Protein AF-A0A2H9MLB2-F1 (afdb_monomer_lite)

Secondary structure (DSSP, 8-state):
-----SSTT-S-HHHHHHHHHHHHHHHHHHHHHHHHHHHHHHHHTTPPEEEEEEETTEEEEEESS--S-HHHHHHHHHHHHHHHHHHHHHHHHHHHHHHTS-GGGHHHHHHHHHHTT-

Radius of gyration: 17.66 Å; chains: 1; bounding box: 47×24×49 Å

Foldseek 3Di:
DDDPLADPPPPDPVVRVVLVVVLVVVVQVLLVQLVVQLVVLCVVVVWDWDDWDQDPVGIDTDTPDQDPDVVSNVNSVVRSVVSLQVQLVVLVVVLVVCVPDDPVCVSVSSSSVSSNVD

Structure (mmCIF, N/CA/C/O backbone):
data_AF-A0A2H9MLB2-F1
#
_entry.id   AF-A0A2H9MLB2-F1
#
loop_
_atom_site.group_PDB
_atom_site.id
_atom_site.type_symbol
_atom_site.label_atom_id
_atom_site.label_alt_id
_atom_site.label_comp_id
_atom_site.label_asym_id
_atom_site.label_entity_id
_atom_site.label_seq_id
_atom_site.pdbx_PDB_ins_code
_atom_site.Cartn_x
_atom_site.Cartn_y
_atom_site.Cartn_z
_atom_site.occupancy
_atom_site.B_iso_or_equiv
_atom_site.auth_seq_id
_atom_site.auth_comp_id
_atom_site.auth_asym_id
_atom_site.auth_atom_id
_atom_site.pdbx_PDB_model_num
ATOM 1 N N . MET A 1 1 ? 27.237 4.120 -8.837 1.00 38.19 1 MET A N 1
ATOM 2 C CA . MET A 1 1 ? 26.338 2.954 -8.707 1.00 38.19 1 MET A CA 1
ATOM 3 C C . MET A 1 1 ? 24.939 3.478 -8.438 1.00 38.19 1 MET A C 1
ATOM 5 O O . MET A 1 1 ? 24.622 3.772 -7.297 1.00 38.19 1 MET A O 1
ATOM 9 N N . GLY A 1 2 ? 24.160 3.719 -9.492 1.00 47.72 2 GLY A N 1
ATOM 10 C CA . GLY A 1 2 ? 22.755 4.105 -9.369 1.00 47.72 2 GLY A CA 1
ATOM 11 C C . GLY A 1 2 ? 21.880 2.880 -9.593 1.00 47.72 2 GLY A C 1
ATOM 12 O O . GLY A 1 2 ? 22.207 2.050 -10.439 1.00 47.72 2 GLY A O 1
ATOM 13 N N . PHE A 1 3 ? 20.802 2.749 -8.831 1.00 56.19 3 PHE A N 1
ATOM 14 C CA . PHE A 1 3 ? 19.757 1.780 -9.133 1.00 56.19 3 PHE A CA 1
ATOM 15 C C . PHE A 1 3 ? 18.860 2.370 -10.226 1.00 56.19 3 PHE A C 1
ATOM 17 O O . PHE A 1 3 ? 18.329 3.465 -10.041 1.00 56.19 3 PHE A O 1
ATOM 24 N N . THR A 1 4 ? 18.691 1.692 -11.364 1.00 59.19 4 THR A N 1
ATOM 25 C CA . THR A 1 4 ? 17.711 2.112 -12.375 1.00 59.19 4 THR A CA 1
ATOM 26 C C . THR A 1 4 ? 16.311 1.715 -11.911 1.00 59.19 4 THR A C 1
ATOM 28 O O . THR A 1 4 ? 15.829 0.609 -12.143 1.00 59.19 4 THR A O 1
ATOM 31 N N . LEU A 1 5 ? 15.642 2.631 -11.208 1.00 62.75 5 LEU A N 1
ATOM 32 C CA . LEU A 1 5 ? 14.217 2.522 -10.895 1.00 62.75 5 LEU A CA 1
ATOM 33 C C . LEU A 1 5 ? 13.410 2.923 -12.134 1.00 62.75 5 LEU A C 1
ATOM 35 O O . LEU A 1 5 ? 12.991 4.067 -12.283 1.00 62.75 5 LEU A O 1
ATOM 39 N N . GLY A 1 6 ? 13.247 1.988 -13.070 1.00 66.50 6 GLY A N 1
ATOM 40 C CA . GLY A 1 6 ? 12.383 2.197 -14.226 1.00 66.50 6 GLY A CA 1
ATOM 41 C C . GLY A 1 6 ? 12.626 1.244 -15.389 1.00 66.50 6 GLY A C 1
ATOM 42 O O . GLY A 1 6 ? 13.528 0.414 -15.390 1.00 66.50 6 GLY A O 1
ATOM 43 N N . PHE A 1 7 ? 11.797 1.400 -16.417 1.00 71.50 7 PHE A N 1
ATOM 44 C CA . PHE A 1 7 ? 11.818 0.588 -17.637 1.00 71.50 7 PHE A CA 1
ATOM 45 C C . PHE A 1 7 ? 12.641 1.236 -18.766 1.00 71.50 7 PHE A C 1
ATOM 47 O O . PHE A 1 7 ? 12.452 0.918 -19.940 1.00 71.50 7 PHE A O 1
ATOM 54 N N . GLY A 1 8 ? 13.532 2.179 -18.432 1.00 67.94 8 GLY A N 1
ATOM 55 C CA . GLY A 1 8 ? 14.329 2.946 -19.399 1.00 67.94 8 GLY A CA 1
ATOM 56 C C . GLY A 1 8 ? 15.202 2.060 -20.290 1.00 67.94 8 GLY A C 1
ATOM 57 O O . GLY A 1 8 ? 15.237 2.273 -21.502 1.00 67.94 8 GLY A O 1
ATOM 58 N N . ASP A 1 9 ? 15.775 1.012 -19.696 1.00 70.50 9 ASP A N 1
ATOM 59 C CA . ASP A 1 9 ? 16.715 0.079 -20.327 1.00 70.50 9 ASP A CA 1
ATOM 60 C C . ASP A 1 9 ? 16.047 -0.946 -21.269 1.00 70.50 9 ASP A C 1
ATOM 62 O O . ASP A 1 9 ? 16.729 -1.705 -21.957 1.00 70.50 9 ASP A O 1
ATOM 66 N N . VAL A 1 10 ? 14.708 -0.987 -21.338 1.00 73.00 10 VAL A N 1
ATOM 67 C CA . VAL A 1 10 ? 13.983 -1.868 -22.272 1.00 73.00 10 VAL A CA 1
ATOM 68 C C . VAL A 1 10 ? 14.128 -1.314 -23.697 1.00 73.00 10 VAL A C 1
ATOM 70 O O . VAL A 1 10 ? 13.843 -0.144 -23.945 1.00 73.00 10 VAL A O 1
ATOM 73 N N . SER A 1 11 ? 14.497 -2.136 -24.677 1.00 75.62 11 SER A N 1
ATOM 74 C CA . SER A 1 11 ? 14.561 -1.701 -26.084 1.00 75.62 11 SER A CA 1
ATOM 75 C C . SER A 1 11 ? 13.180 -1.603 -26.753 1.00 75.62 11 SER A C 1
ATOM 77 O O . SER A 1 11 ? 12.953 -0.733 -27.589 1.00 75.62 11 SER A O 1
ATOM 79 N N . SER A 1 12 ? 12.231 -2.462 -26.365 1.00 83.38 12 SER A N 1
ATOM 80 C CA . SER A 1 12 ? 10.867 -2.497 -26.910 1.00 83.38 12 SER A CA 1
ATOM 81 C C . SER A 1 12 ? 9.911 -1.548 -26.185 1.00 83.38 12 SER A C 1
ATOM 83 O O . SER A 1 12 ? 9.622 -1.722 -24.999 1.00 83.38 12 SER A O 1
ATOM 85 N N . SER A 1 13 ? 9.340 -0.589 -26.917 1.00 83.38 13 SER A N 1
ATOM 86 C CA . SER A 1 13 ? 8.340 0.353 -26.394 1.00 83.38 13 SER A CA 1
ATOM 87 C C . SER A 1 13 ? 7.074 -0.338 -25.877 1.00 83.38 13 SER A C 1
ATOM 89 O O . SER A 1 13 ? 6.523 0.071 -24.861 1.00 83.38 13 SER A O 1
ATOM 91 N N . ILE A 1 14 ? 6.632 -1.419 -26.528 1.00 86.25 14 ILE A N 1
ATOM 92 C CA . ILE A 1 14 ? 5.424 -2.163 -26.129 1.00 86.25 14 ILE A CA 1
ATOM 93 C C . ILE A 1 14 ? 5.617 -2.781 -24.741 1.00 86.25 14 ILE A C 1
ATOM 95 O O . ILE A 1 14 ? 4.752 -2.661 -23.877 1.00 86.25 14 ILE A O 1
ATOM 99 N N . ILE A 1 15 ? 6.785 -3.382 -24.503 1.00 82.44 15 ILE A N 1
ATOM 100 C CA . ILE A 1 15 ? 7.121 -3.994 -23.215 1.00 82.44 15 ILE A CA 1
ATOM 101 C C . ILE A 1 15 ? 7.147 -2.923 -22.112 1.00 82.44 15 ILE A C 1
ATOM 103 O O . ILE A 1 15 ? 6.617 -3.166 -21.030 1.00 82.44 15 ILE A O 1
ATOM 107 N N . LYS A 1 16 ? 7.652 -1.709 -22.388 1.00 83.44 16 LYS A N 1
ATOM 108 C CA . LYS A 1 16 ? 7.612 -0.593 -21.419 1.00 83.44 16 LYS A CA 1
ATOM 109 C C . LYS A 1 16 ? 6.190 -0.260 -20.978 1.00 83.44 16 LYS A C 1
ATOM 111 O O . LYS A 1 16 ? 5.942 -0.149 -19.781 1.00 83.44 16 LYS A O 1
ATOM 116 N N . TYR A 1 17 ? 5.264 -0.114 -21.925 1.00 86.81 17 TYR A N 1
ATOM 117 C CA . TYR A 1 17 ? 3.878 0.230 -21.603 1.00 86.81 17 TYR A CA 1
ATOM 118 C C . TYR A 1 17 ? 3.165 -0.888 -20.842 1.00 86.81 17 TYR A C 1
ATOM 120 O O . TYR A 1 17 ? 2.459 -0.600 -19.881 1.00 86.81 17 TYR A O 1
ATOM 128 N N . VAL A 1 18 ? 3.389 -2.153 -21.212 1.00 88.69 18 VAL A N 1
ATOM 129 C CA . VAL A 1 18 ? 2.796 -3.305 -20.512 1.00 88.69 18 VAL A CA 1
ATOM 130 C C . VAL A 1 18 ? 3.271 -3.368 -19.061 1.00 88.69 18 VAL A C 1
ATOM 132 O O . VAL A 1 18 ? 2.453 -3.459 -18.148 1.00 88.69 18 VAL A O 1
ATOM 135 N N . PHE A 1 19 ? 4.580 -3.275 -18.828 1.00 84.69 19 PHE A N 1
ATOM 136 C CA . PHE A 1 19 ? 5.131 -3.321 -17.474 1.00 84.69 19 PHE A CA 1
ATOM 137 C C . PHE A 1 19 ? 4.791 -2.068 -16.655 1.00 84.69 19 PHE A C 1
ATOM 139 O O . PHE A 1 19 ? 4.544 -2.179 -15.458 1.00 84.69 19 PHE A O 1
ATOM 146 N N . GLY A 1 20 ? 4.707 -0.894 -17.287 1.00 85.31 20 GLY A N 1
ATOM 147 C CA . GLY A 1 20 ? 4.226 0.330 -16.642 1.00 85.31 20 GLY A CA 1
ATOM 148 C C . GLY A 1 20 ? 2.758 0.232 -16.216 1.00 85.31 20 GLY A C 1
ATOM 149 O O . GLY A 1 20 ? 2.424 0.580 -15.086 1.00 85.31 20 GLY A O 1
ATOM 150 N N . ALA A 1 21 ? 1.890 -0.306 -17.077 1.00 88.69 21 ALA A N 1
ATOM 151 C CA . ALA A 1 21 ? 0.491 -0.560 -16.739 1.00 88.69 21 ALA A CA 1
ATOM 152 C C . ALA A 1 21 ? 0.366 -1.589 -15.605 1.00 88.69 21 ALA A C 1
ATOM 154 O O . ALA A 1 21 ? -0.407 -1.387 -14.672 1.00 88.69 21 ALA A O 1
ATOM 155 N N . LEU A 1 22 ? 1.172 -2.654 -15.639 1.00 89.62 22 LEU A N 1
ATOM 156 C CA . LEU A 1 22 ? 1.216 -3.649 -14.569 1.00 89.62 22 LEU A CA 1
ATOM 157 C C . LEU A 1 22 ? 1.675 -3.035 -13.238 1.00 89.62 22 LEU A C 1
ATOM 159 O O . LEU A 1 22 ? 1.054 -3.292 -12.210 1.00 89.62 22 LEU A O 1
ATOM 163 N N . ALA A 1 23 ? 2.704 -2.182 -13.256 1.00 87.12 23 ALA A N 1
ATOM 164 C CA . ALA A 1 23 ? 3.162 -1.451 -12.075 1.00 87.12 23 ALA A CA 1
ATOM 165 C C . ALA A 1 23 ? 2.049 -0.567 -11.492 1.00 87.12 23 ALA A C 1
ATOM 167 O O . ALA A 1 23 ? 1.830 -0.578 -10.284 1.00 87.12 23 ALA A O 1
ATOM 168 N N . ALA A 1 24 ? 1.310 0.147 -12.348 1.00 88.62 24 ALA A N 1
ATOM 169 C CA . ALA A 1 24 ? 0.183 0.972 -11.925 1.00 88.62 24 ALA A CA 1
ATOM 170 C C . ALA A 1 24 ? -0.930 0.133 -11.276 1.00 88.62 24 ALA A C 1
ATOM 172 O O . ALA A 1 24 ? -1.422 0.487 -10.208 1.00 88.62 24 ALA A O 1
ATOM 173 N N . VAL A 1 25 ? -1.291 -1.011 -11.868 1.00 90.12 25 VAL A N 1
ATOM 174 C CA . VAL A 1 25 ? -2.279 -1.928 -11.275 1.00 90.12 25 VAL A CA 1
ATOM 175 C C . VAL A 1 25 ? -1.799 -2.440 -9.918 1.00 90.12 25 VAL A C 1
ATOM 177 O O . VAL A 1 25 ? -2.560 -2.402 -8.954 1.00 90.12 25 VAL A O 1
ATOM 180 N N . MET A 1 26 ? -0.541 -2.876 -9.809 1.00 88.19 26 MET A N 1
ATOM 181 C CA . MET A 1 26 ? 0.004 -3.343 -8.533 1.00 88.19 26 MET A CA 1
ATOM 182 C C . MET A 1 26 ? 0.031 -2.237 -7.476 1.00 88.19 26 MET A C 1
ATOM 184 O O . MET A 1 26 ? -0.299 -2.507 -6.326 1.00 88.19 26 MET A O 1
ATOM 188 N N . PHE A 1 27 ? 0.327 -0.994 -7.859 1.00 87.88 27 PHE A N 1
ATOM 189 C CA . PHE A 1 27 ? 0.246 0.154 -6.958 1.00 87.88 27 PHE A CA 1
ATOM 190 C C . PHE A 1 27 ? -1.170 0.331 -6.390 1.00 87.88 27 PHE A C 1
ATOM 192 O O . PHE A 1 27 ? -1.336 0.433 -5.177 1.00 87.88 27 PHE A O 1
ATOM 199 N N . PHE A 1 28 ? -2.209 0.274 -7.232 1.00 88.62 28 PHE A N 1
ATOM 200 C CA . PHE A 1 28 ? -3.599 0.322 -6.759 1.00 88.62 28 PHE A CA 1
ATOM 201 C C . PHE A 1 28 ? -3.963 -0.864 -5.860 1.00 88.62 28 PHE A C 1
ATOM 203 O O . PHE A 1 28 ? -4.706 -0.690 -4.897 1.00 88.62 28 PHE A O 1
ATOM 210 N N . VAL A 1 29 ? -3.433 -2.059 -6.135 1.00 90.00 29 VAL A N 1
ATOM 211 C CA . VAL A 1 29 ? -3.616 -3.228 -5.261 1.00 90.00 29 VAL A CA 1
ATOM 212 C C . VAL A 1 29 ? -2.963 -2.998 -3.896 1.00 90.00 29 VAL A C 1
ATOM 214 O O . VAL A 1 29 ? -3.572 -3.320 -2.879 1.00 90.00 29 VAL A O 1
ATOM 217 N N . CYS A 1 30 ? -1.773 -2.401 -3.838 1.00 89.75 30 CYS A N 1
ATOM 218 C CA . CYS A 1 30 ? -1.116 -2.053 -2.577 1.00 89.75 30 CYS A CA 1
ATOM 219 C C . CYS A 1 30 ? -1.910 -1.010 -1.781 1.00 89.75 30 CYS A C 1
ATOM 221 O O . CYS A 1 30 ? -2.134 -1.212 -0.58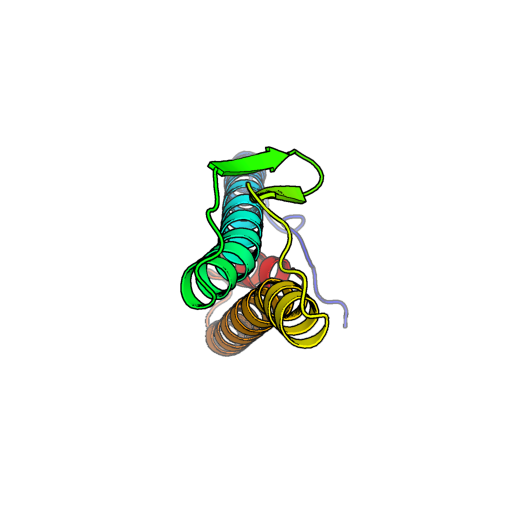9 1.00 89.75 30 CYS A O 1
ATOM 223 N N . VAL A 1 31 ? -2.424 0.032 -2.446 1.00 89.81 31 VAL A N 1
ATOM 224 C CA . VAL A 1 31 ? -3.342 1.015 -1.839 1.00 89.81 31 VAL A CA 1
ATOM 225 C C . VAL A 1 31 ? -4.603 0.352 -1.307 1.00 89.81 31 VAL A C 1
ATOM 227 O O . VAL A 1 31 ? -5.016 0.612 -0.180 1.00 89.81 31 VAL A O 1
ATOM 230 N N . LEU A 1 32 ? -5.194 -0.562 -2.071 1.00 90.06 32 LEU A N 1
ATOM 231 C CA . LEU A 1 32 ? -6.358 -1.305 -1.612 1.00 90.06 32 LEU A CA 1
ATOM 232 C C . LEU A 1 32 ? -6.043 -2.139 -0.365 1.00 90.06 32 LEU A C 1
ATOM 234 O O . LEU A 1 32 ? -6.833 -2.140 0.574 1.00 90.06 32 LEU A O 1
ATOM 238 N N . LEU A 1 33 ? -4.900 -2.831 -0.333 1.00 91.00 33 LEU A N 1
ATOM 239 C CA . LEU A 1 33 ? -4.476 -3.617 0.828 1.00 9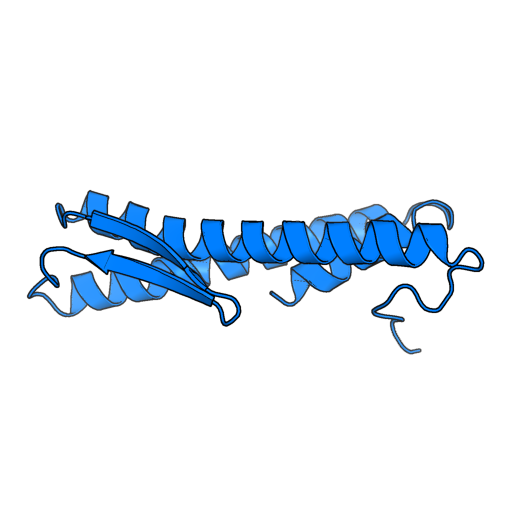1.00 33 LEU A CA 1
ATOM 240 C C . LEU A 1 33 ? -4.202 -2.737 2.056 1.00 91.00 33 LEU A C 1
ATOM 242 O O . LEU A 1 33 ? -4.555 -3.136 3.165 1.00 91.00 33 LEU A O 1
ATOM 246 N N . HIS A 1 34 ? -3.641 -1.540 1.872 1.00 91.44 34 HIS A N 1
ATOM 247 C CA . HIS A 1 34 ? -3.460 -0.549 2.935 1.00 91.44 34 HIS A CA 1
ATOM 248 C C . HIS A 1 34 ? -4.799 -0.166 3.585 1.00 91.44 34 HIS A C 1
ATOM 250 O O . HIS A 1 34 ? -4.978 -0.322 4.796 1.00 91.44 34 HIS A O 1
ATOM 256 N N . GLU A 1 35 ? -5.785 0.238 2.779 1.00 91.12 35 GLU A N 1
ATOM 257 C CA . GLU A 1 35 ? -7.132 0.571 3.270 1.00 91.12 35 GLU A CA 1
ATOM 258 C C . GLU A 1 35 ? -7.868 -0.636 3.862 1.00 91.12 35 GLU A C 1
ATOM 260 O O . GLU A 1 35 ? -8.657 -0.514 4.809 1.00 91.12 35 GLU A O 1
ATOM 265 N N . LEU A 1 36 ? -7.607 -1.831 3.326 1.00 90.06 36 LEU A N 1
ATOM 266 C CA . LEU A 1 36 ? -8.127 -3.076 3.876 1.00 90.06 36 LEU A CA 1
ATOM 267 C C . LEU A 1 36 ? -7.554 -3.336 5.275 1.00 90.06 36 LEU A C 1
ATOM 269 O O . LEU A 1 36 ? -8.280 -3.823 6.138 1.00 90.06 36 LEU A O 1
ATOM 273 N N . GLY A 1 37 ? -6.293 -2.972 5.526 1.00 90.00 37 GLY A N 1
ATOM 274 C CA . GLY A 1 37 ? -5.663 -3.029 6.845 1.00 90.00 37 GLY A CA 1
ATOM 275 C C . GLY A 1 37 ? -6.406 -2.180 7.876 1.00 90.00 37 GLY A C 1
ATOM 276 O O . GLY A 1 37 ? -6.799 -2.691 8.930 1.00 90.00 37 GLY A O 1
ATOM 277 N N . HIS A 1 38 ? -6.682 -0.916 7.537 1.00 90.38 38 HIS A N 1
ATOM 278 C CA . HIS A 1 38 ? -7.524 -0.033 8.352 1.00 90.38 38 HIS A CA 1
ATOM 279 C C . HIS A 1 38 ? -8.898 -0.648 8.618 1.00 90.38 38 HIS A C 1
ATOM 281 O O . HIS A 1 38 ? -9.338 -0.745 9.766 1.00 90.38 38 HIS A O 1
ATOM 287 N N . SER A 1 39 ? -9.553 -1.119 7.557 1.00 88.81 39 SER A N 1
ATOM 288 C CA . SER A 1 39 ? -10.894 -1.694 7.632 1.00 88.81 39 SER A CA 1
ATOM 289 C C . SER A 1 39 ? -10.928 -2.946 8.510 1.00 88.81 39 SER A C 1
ATOM 291 O O . SER A 1 39 ? -11.790 -3.079 9.372 1.00 88.81 39 SER A O 1
ATOM 293 N N . TYR A 1 40 ? -9.959 -3.848 8.364 1.00 90.06 40 TYR A N 1
ATOM 294 C CA . TYR A 1 40 ? -9.886 -5.087 9.134 1.00 90.06 40 TYR A CA 1
ATOM 295 C C . TYR A 1 40 ? -9.757 -4.832 10.641 1.00 90.06 40 TYR A C 1
ATOM 297 O O . TYR A 1 40 ? -10.448 -5.468 11.444 1.00 90.06 40 TYR A O 1
ATOM 305 N N . VAL A 1 41 ? -8.910 -3.879 11.039 1.00 89.56 41 VAL A N 1
ATOM 306 C CA . VAL A 1 41 ? -8.767 -3.502 12.451 1.00 89.56 41 VAL A CA 1
ATOM 307 C C . VAL A 1 41 ? -10.013 -2.768 12.950 1.00 89.56 41 VAL A C 1
ATOM 309 O O . VAL A 1 41 ? -10.467 -3.041 14.059 1.00 89.56 41 VAL A O 1
ATOM 312 N N . ALA A 1 42 ? -10.644 -1.927 12.130 1.00 87.38 42 ALA A N 1
ATOM 313 C CA . ALA A 1 42 ? -11.916 -1.295 12.480 1.00 87.38 42 ALA A CA 1
ATOM 314 C C . ALA A 1 42 ? -13.028 -2.332 12.748 1.00 87.38 42 ALA A C 1
ATOM 316 O O . ALA A 1 42 ? -13.703 -2.253 13.777 1.00 87.38 42 ALA A O 1
ATOM 317 N N . LEU A 1 43 ? -13.152 -3.369 11.906 1.00 86.75 43 LEU A N 1
ATOM 318 C CA . LEU A 1 43 ? -14.098 -4.473 12.123 1.00 86.75 43 LEU A CA 1
ATOM 319 C C . LEU A 1 43 ? -13.829 -5.225 13.438 1.00 86.75 43 LEU A C 1
ATOM 321 O O . LEU A 1 43 ? -14.773 -5.605 14.133 1.00 86.75 43 LEU A O 1
ATOM 325 N N . ARG A 1 44 ? -12.556 -5.419 13.817 1.00 87.19 44 ARG A N 1
ATOM 326 C CA . ARG A 1 44 ? -12.176 -6.054 15.097 1.00 87.19 44 ARG A CA 1
ATOM 327 C C . ARG A 1 44 ? -12.661 -5.260 16.312 1.00 87.19 44 ARG A C 1
ATOM 329 O O . ARG A 1 44 ? -12.981 -5.863 17.334 1.00 87.19 44 ARG A O 1
ATOM 336 N N . TYR A 1 45 ? -12.750 -3.939 16.194 1.00 85.56 45 TYR A N 1
ATOM 337 C CA . TYR A 1 45 ? -13.277 -3.050 17.231 1.00 85.56 45 TYR A CA 1
ATOM 338 C C . TYR A 1 45 ? -14.792 -2.808 17.131 1.00 85.56 45 TYR A C 1
ATOM 340 O O . TYR A 1 45 ? -15.308 -1.932 17.820 1.00 85.56 45 TYR A O 1
ATOM 348 N N . GLN A 1 46 ? -15.510 -3.609 16.331 1.00 82.62 46 GLN A N 1
ATOM 349 C CA . GLN A 1 46 ? -16.956 -3.497 16.083 1.00 82.62 46 GLN A CA 1
ATOM 350 C C . GLN A 1 46 ? -17.376 -2.197 15.377 1.00 82.62 46 GLN A C 1
ATOM 352 O O . GLN A 1 46 ? -18.555 -1.842 15.372 1.00 82.62 46 GLN A O 1
ATOM 357 N N . THR A 1 47 ? -16.435 -1.506 14.732 1.00 82.56 47 THR A N 1
ATOM 358 C CA . THR A 1 47 ? -16.735 -0.346 13.895 1.00 82.56 47 THR A CA 1
ATOM 359 C C . THR A 1 47 ? -17.240 -0.811 12.532 1.00 82.56 47 THR A C 1
ATOM 361 O O . THR A 1 47 ? -16.597 -1.619 11.857 1.00 82.56 47 THR A O 1
ATOM 364 N N . LYS A 1 48 ? -18.392 -0.291 12.100 1.00 78.69 48 LYS A N 1
ATOM 365 C CA . LYS A 1 48 ? -18.963 -0.602 10.786 1.00 78.69 48 LYS A CA 1
ATOM 366 C C . LYS A 1 48 ? -18.266 0.203 9.685 1.00 78.69 48 LYS A C 1
ATOM 368 O O . LYS A 1 48 ? -18.228 1.432 9.731 1.00 78.69 48 LYS A O 1
ATOM 373 N N . ILE A 1 49 ? -17.734 -0.504 8.688 1.00 82.69 49 ILE A N 1
ATOM 374 C CA . ILE A 1 49 ? -17.180 0.065 7.451 1.00 82.69 49 ILE A CA 1
ATOM 375 C C . ILE A 1 49 ? -18.279 0.031 6.387 1.00 82.69 49 ILE A C 1
ATOM 377 O O . ILE A 1 49 ? -18.853 -1.028 6.136 1.00 82.69 49 ILE A O 1
ATOM 381 N N . LYS A 1 50 ? -18.566 1.171 5.754 1.00 80.69 50 LYS A N 1
ATOM 382 C CA . LYS A 1 50 ? -19.615 1.291 4.733 1.00 80.69 50 LYS A CA 1
ATOM 383 C C . LYS A 1 50 ? -19.101 0.946 3.339 1.00 80.69 50 LYS A C 1
ATOM 385 O O . LYS A 1 50 ? -19.736 0.183 2.616 1.00 80.69 50 LYS A O 1
ATOM 390 N N . ASN A 1 51 ? -17.969 1.524 2.944 1.00 81.31 51 ASN A N 1
ATOM 391 C CA . ASN A 1 51 ? -17.330 1.278 1.654 1.00 81.31 51 ASN A CA 1
ATOM 392 C C . ASN A 1 51 ? -15.847 1.682 1.677 1.00 81.31 51 ASN A C 1
ATOM 394 O O . ASN A 1 51 ? -15.419 2.487 2.502 1.00 81.31 51 ASN A O 1
ATOM 398 N N . ILE A 1 52 ? -15.070 1.112 0.754 1.00 86.12 52 ILE A N 1
ATOM 399 C CA . ILE A 1 52 ? -13.687 1.509 0.470 1.00 86.12 52 ILE A CA 1
ATOM 400 C C . ILE A 1 52 ? -13.695 2.133 -0.922 1.00 86.12 52 ILE A C 1
ATOM 402 O O . ILE A 1 52 ? -14.083 1.481 -1.891 1.00 86.12 52 ILE A O 1
ATOM 406 N N . THR A 1 53 ? -13.306 3.400 -1.016 1.00 84.62 53 THR A N 1
ATOM 407 C CA . THR A 1 53 ? -13.225 4.125 -2.287 1.00 84.62 53 THR A CA 1
ATOM 408 C C . THR A 1 53 ? -11.764 4.276 -2.677 1.00 84.62 53 THR A C 1
ATOM 410 O O . THR A 1 53 ? -10.984 4.853 -1.928 1.00 84.62 53 THR A O 1
ATOM 413 N N . LEU A 1 54 ? -11.393 3.772 -3.853 1.00 84.56 54 LEU A N 1
ATOM 414 C CA . LEU A 1 54 ? -10.069 3.992 -4.431 1.00 84.56 54 LEU A CA 1
ATOM 415 C C . LEU A 1 54 ? -10.105 5.263 -5.281 1.00 84.56 54 LEU A C 1
ATOM 417 O O . LEU A 1 54 ? -10.851 5.351 -6.256 1.00 84.56 54 LEU A O 1
ATOM 421 N N . LEU A 1 55 ? -9.305 6.247 -4.898 1.00 84.38 55 LEU A N 1
ATOM 422 C CA . LEU A 1 55 ? -9.087 7.495 -5.618 1.00 84.38 55 LEU A CA 1
ATOM 423 C C . LEU A 1 55 ? -7.711 7.458 -6.296 1.00 84.38 55 LEU A C 1
ATOM 425 O O . LEU A 1 55 ? -6.827 6.689 -5.932 1.00 84.38 55 LEU A O 1
ATOM 429 N N . ILE A 1 56 ? -7.493 8.330 -7.280 1.00 74.06 56 ILE A N 1
ATOM 430 C CA . ILE A 1 56 ? -6.194 8.418 -7.976 1.00 74.06 56 ILE A CA 1
ATOM 431 C C . ILE A 1 56 ? -5.067 8.821 -7.007 1.00 74.06 56 ILE A C 1
ATOM 433 O O . ILE A 1 56 ? -3.921 8.424 -7.189 1.00 74.06 56 ILE A O 1
ATOM 437 N N . PHE A 1 57 ? -5.400 9.578 -5.957 1.00 75.94 57 PHE A N 1
ATOM 438 C CA . PHE A 1 57 ? -4.449 10.053 -4.950 1.00 75.94 57 PHE A CA 1
ATOM 439 C C . PHE A 1 57 ? -4.309 9.133 -3.723 1.00 75.94 57 PHE A C 1
ATOM 441 O O . PHE A 1 57 ? -3.529 9.455 -2.833 1.00 75.94 57 PHE A O 1
ATOM 448 N N . GLY A 1 58 ? -5.050 8.021 -3.639 1.00 78.62 58 GLY A N 1
ATOM 449 C CA . GLY A 1 58 ? -5.025 7.134 -2.471 1.00 78.62 58 GLY A CA 1
ATOM 450 C C . GLY A 1 58 ? -6.329 6.368 -2.270 1.00 78.62 58 GLY A C 1
ATOM 451 O O . GLY A 1 58 ? -7.150 6.264 -3.175 1.00 78.62 58 GLY A O 1
ATOM 452 N N . GLY A 1 59 ? -6.542 5.827 -1.078 1.00 79.81 59 GLY A N 1
ATOM 453 C CA . GLY A 1 59 ? -7.790 5.176 -0.709 1.00 79.81 59 GLY A CA 1
ATOM 454 C C . GLY A 1 59 ? -8.515 5.936 0.398 1.00 79.81 59 GLY A C 1
ATOM 455 O O . GLY A 1 59 ? -7.925 6.743 1.109 1.00 79.81 59 GLY A O 1
ATOM 456 N N . LEU A 1 60 ? -9.824 5.727 0.502 1.00 79.50 60 LEU A N 1
ATOM 457 C CA . LEU A 1 60 ? -10.619 6.224 1.617 1.00 79.50 60 LEU A CA 1
ATOM 458 C C . LEU A 1 60 ? -11.584 5.134 2.082 1.00 79.50 60 LEU A C 1
ATOM 460 O O . LEU A 1 60 ? -12.537 4.789 1.375 1.00 79.50 60 LEU A O 1
ATOM 464 N N . ALA A 1 61 ? -11.359 4.614 3.286 1.00 80.69 61 ALA A N 1
ATOM 465 C CA . ALA A 1 61 ? -12.324 3.775 3.985 1.00 80.69 61 ALA A CA 1
ATOM 466 C C . ALA A 1 61 ? -13.379 4.644 4.698 1.00 80.69 61 ALA A C 1
ATOM 468 O O . ALA A 1 61 ? -13.078 5.363 5.651 1.00 80.69 61 ALA A O 1
ATOM 469 N N . SER A 1 62 ? -14.638 4.581 4.255 1.00 77.75 62 SER A N 1
ATOM 470 C CA . SER A 1 62 ? -15.748 5.278 4.911 1.00 77.75 62 SER A CA 1
ATOM 471 C C . SER A 1 62 ? -16.254 4.463 6.099 1.00 77.75 62 SER A C 1
ATOM 473 O O . SER A 1 62 ? -16.768 3.351 5.938 1.00 77.75 62 SER A O 1
ATOM 475 N N . MET A 1 63 ? -16.117 5.023 7.297 1.00 80.19 63 MET A N 1
ATOM 476 C CA . MET A 1 63 ? -16.615 4.447 8.548 1.00 80.19 63 MET A CA 1
ATOM 477 C C . MET A 1 63 ? -17.987 5.045 8.881 1.00 80.19 63 MET A C 1
ATOM 479 O O . MET A 1 63 ? -18.191 6.244 8.704 1.00 80.19 63 MET A O 1
ATOM 483 N N . GLU A 1 64 ? -18.928 4.231 9.368 1.00 72.94 64 GLU A N 1
ATOM 484 C CA . GLU A 1 64 ? -20.248 4.732 9.792 1.00 72.94 64 GLU A CA 1
ATOM 485 C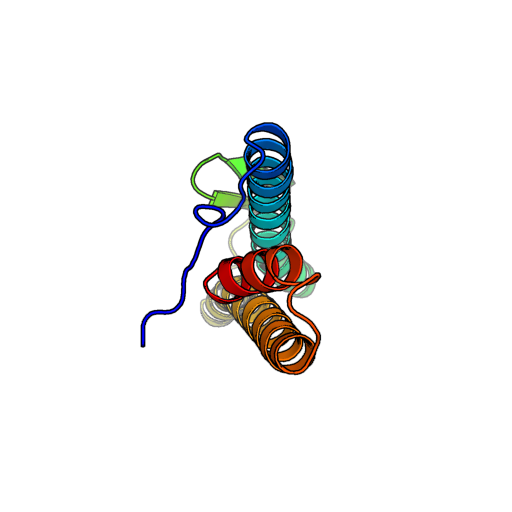 C . GLU A 1 64 ? -20.172 5.538 11.093 1.00 72.94 64 GLU A C 1
ATOM 487 O O . GLU A 1 64 ? -20.889 6.523 11.251 1.00 72.94 64 GLU A O 1
ATOM 492 N N . GLU A 1 65 ? -19.295 5.142 12.016 1.00 72.44 65 GLU A N 1
ATOM 493 C CA . GLU A 1 65 ? -19.078 5.840 13.281 1.00 72.44 65 GLU A CA 1
ATOM 494 C C . GLU A 1 65 ? -17.588 5.794 13.637 1.00 72.44 65 GLU A C 1
ATOM 496 O O . GLU A 1 65 ? -16.968 4.730 13.631 1.00 72.44 65 GLU A O 1
ATOM 501 N N . ILE A 1 66 ? -16.997 6.951 13.940 1.00 72.50 66 ILE A N 1
ATOM 502 C CA . ILE A 1 66 ? -15.601 7.024 14.381 1.00 72.50 66 ILE A CA 1
ATOM 503 C C . ILE A 1 66 ? -15.546 6.570 15.850 1.00 72.50 66 ILE A C 1
ATOM 505 O O . ILE A 1 66 ? -16.319 7.072 16.674 1.00 72.50 66 ILE A O 1
ATOM 509 N N . PRO A 1 67 ? -14.666 5.619 16.215 1.00 74.88 67 PRO A N 1
ATOM 510 C CA . PRO A 1 67 ? -14.593 5.121 17.582 1.00 74.88 67 PRO A CA 1
ATOM 511 C C . PRO A 1 67 ? -14.227 6.237 18.569 1.00 74.88 67 PRO A C 1
ATOM 513 O O . PRO A 1 67 ? -13.254 6.957 18.388 1.00 74.88 67 PRO A O 1
ATOM 516 N N . ARG A 1 68 ? -14.975 6.340 19.675 1.00 78.31 68 ARG A N 1
ATOM 517 C CA . ARG A 1 68 ? -14.813 7.411 20.685 1.00 78.31 68 ARG A CA 1
ATOM 518 C C . ARG A 1 68 ? -13.558 7.280 21.554 1.00 78.31 68 ARG A C 1
ATOM 520 O O . ARG A 1 68 ? -13.254 8.178 22.334 1.00 78.31 68 ARG A O 1
ATOM 527 N N . LYS A 1 69 ? -12.873 6.133 21.495 1.00 86.81 69 LYS A N 1
ATOM 528 C CA . LYS A 1 69 ? -11.665 5.860 22.283 1.00 86.81 69 LYS A CA 1
ATOM 529 C C . LYS A 1 69 ? -10.420 6.176 21.445 1.00 86.81 69 LYS A C 1
ATOM 531 O O . LYS A 1 69 ? -10.206 5.494 20.442 1.00 86.81 69 LYS A O 1
ATOM 536 N N . PRO A 1 70 ? -9.543 7.094 21.891 1.00 85.88 70 PRO A N 1
ATOM 537 C CA . PRO A 1 70 ? -8.366 7.503 21.118 1.00 85.88 70 PRO A CA 1
ATOM 538 C C . PRO A 1 70 ? -7.358 6.36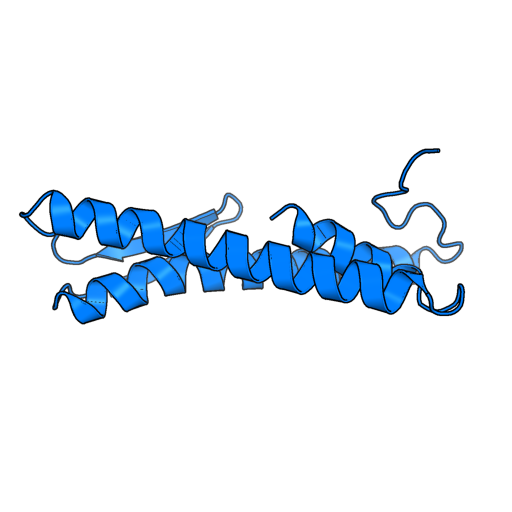3 20.905 1.00 85.88 70 PRO A C 1
ATOM 540 O O . PRO A 1 70 ? -6.679 6.306 19.885 1.00 85.88 70 PRO A O 1
ATOM 543 N N . SER A 1 71 ? -7.277 5.400 21.829 1.00 87.31 71 SER A N 1
ATOM 544 C CA . SER A 1 71 ? -6.423 4.214 21.668 1.00 87.31 71 SER A CA 1
ATOM 545 C C . SER A 1 71 ? -6.882 3.299 20.527 1.00 87.31 71 SER A C 1
ATOM 547 O O . SER A 1 71 ? -6.057 2.707 19.831 1.00 87.31 71 SER A O 1
ATOM 549 N N . THR A 1 72 ? -8.195 3.196 20.316 1.00 85.44 72 THR A N 1
ATOM 550 C CA . THR A 1 72 ? -8.789 2.422 19.223 1.00 85.44 72 THR A CA 1
ATOM 551 C C . THR A 1 72 ? -8.558 3.112 17.885 1.00 85.44 72 THR A C 1
ATOM 553 O O . THR A 1 72 ? -8.133 2.463 16.934 1.00 85.44 72 THR A O 1
ATOM 556 N N . GLU A 1 73 ? -8.769 4.425 17.830 1.00 87.06 73 GLU A N 1
ATOM 557 C CA . GLU A 1 73 ? -8.497 5.241 16.645 1.00 87.06 73 GLU A CA 1
ATOM 558 C C . GLU A 1 73 ? -7.026 5.145 16.218 1.00 87.06 73 GLU A C 1
ATOM 560 O O . GLU A 1 73 ? -6.741 4.841 15.063 1.00 87.06 73 GLU A O 1
ATOM 565 N N . CYS A 1 74 ? -6.093 5.283 17.165 1.00 89.00 74 CYS A N 1
ATOM 566 C CA . CYS A 1 74 ? -4.662 5.124 16.905 1.00 89.00 74 CYS A CA 1
ATOM 567 C C . CYS A 1 74 ? -4.326 3.723 16.363 1.00 89.00 74 CYS A C 1
ATOM 569 O O . CYS A 1 74 ? -3.581 3.585 15.396 1.00 89.00 74 CYS A O 1
ATOM 571 N N . SER A 1 75 ? -4.929 2.674 16.932 1.00 88.31 75 SER A N 1
ATOM 572 C CA . SER A 1 75 ? -4.706 1.294 16.474 1.00 88.31 75 SER A CA 1
ATOM 573 C C . SER A 1 75 ? -5.200 1.073 15.041 1.00 88.31 75 SER A C 1
ATOM 575 O O . SER A 1 75 ? -4.533 0.401 14.257 1.00 88.31 75 SER A O 1
ATOM 577 N N . ILE A 1 76 ? -6.346 1.661 14.681 1.00 88.50 76 ILE A N 1
ATOM 578 C CA . ILE A 1 76 ? -6.870 1.622 13.311 1.00 88.50 76 ILE A CA 1
ATOM 579 C C . ILE A 1 76 ? -5.949 2.415 12.384 1.00 88.50 76 ILE A C 1
ATOM 581 O O . ILE A 1 76 ? -5.565 1.889 11.347 1.00 88.50 76 ILE A O 1
ATOM 585 N N . ALA A 1 77 ? -5.539 3.628 12.762 1.00 88.00 77 ALA A N 1
ATOM 586 C CA . ALA A 1 77 ? -4.660 4.484 11.964 1.00 88.00 77 ALA A CA 1
ATOM 587 C C . ALA A 1 77 ? -3.266 3.876 11.722 1.00 88.00 77 ALA A C 1
ATOM 589 O O . ALA A 1 77 ? -2.650 4.142 10.697 1.00 88.00 77 ALA A O 1
ATOM 590 N N . LEU A 1 78 ? -2.767 3.026 12.621 1.00 91.94 78 LEU A N 1
ATOM 591 C CA . LEU A 1 78 ? -1.502 2.309 12.425 1.00 91.94 78 LEU A CA 1
ATOM 592 C C . LEU A 1 78 ? -1.643 1.048 11.561 1.00 91.94 78 LEU A C 1
ATOM 594 O O . LEU A 1 78 ? -0.650 0.573 11.013 1.00 91.94 78 LEU A O 1
ATOM 598 N N . ALA A 1 79 ? -2.853 0.509 11.405 1.00 91.25 79 ALA A N 1
ATOM 599 C CA . ALA A 1 79 ? -3.073 -0.743 10.688 1.00 91.25 79 ALA A CA 1
ATOM 600 C C . ALA A 1 79 ? -2.683 -0.667 9.203 1.00 91.25 79 ALA A C 1
ATOM 602 O O . ALA A 1 79 ? -1.998 -1.563 8.713 1.00 91.25 79 ALA A O 1
ATOM 603 N N . GLY A 1 80 ? -3.072 0.400 8.499 1.00 88.62 80 GLY A N 1
ATOM 604 C CA . GLY A 1 80 ? -2.697 0.622 7.097 1.00 88.62 80 GLY A CA 1
ATOM 605 C C . GLY A 1 80 ? -1.181 0.729 6.901 1.00 88.62 80 GLY A C 1
ATOM 606 O O . GLY A 1 80 ? -0.620 -0.077 6.158 1.00 88.62 80 GLY A O 1
ATOM 607 N N . PRO A 1 81 ? -0.476 1.632 7.616 1.00 90.81 81 PRO A N 1
ATOM 608 C CA . PRO A 1 81 ? 0.982 1.732 7.563 1.00 90.81 81 PRO A CA 1
ATOM 609 C C . PRO A 1 81 ? 1.705 0.414 7.854 1.00 90.81 81 PRO A C 1
ATOM 611 O O . PRO A 1 81 ? 2.672 0.087 7.173 1.00 90.81 81 PRO A O 1
ATOM 614 N N . LEU A 1 82 ? 1.229 -0.381 8.818 1.00 93.25 82 LEU A N 1
ATOM 615 C CA . LEU A 1 82 ? 1.804 -1.701 9.095 1.00 93.25 82 LEU A CA 1
ATOM 616 C C . LEU A 1 82 ? 1.651 -2.662 7.909 1.00 93.25 82 LEU A C 1
ATOM 618 O O . LEU A 1 82 ? 2.585 -3.406 7.607 1.00 93.25 82 LEU A O 1
ATOM 622 N N . VAL A 1 83 ? 0.508 -2.634 7.217 1.00 91.88 83 VAL A N 1
ATOM 623 C CA . VAL A 1 83 ? 0.306 -3.417 5.990 1.00 91.88 83 VAL A CA 1
ATOM 624 C C . VAL A 1 83 ? 1.233 -2.931 4.873 1.00 91.88 83 VAL A C 1
ATOM 626 O O . VAL A 1 83 ? 1.876 -3.769 4.243 1.00 91.88 83 VAL A O 1
ATOM 629 N N . SER A 1 84 ? 1.385 -1.617 4.671 1.00 90.50 84 SER A N 1
ATOM 630 C CA . SER A 1 84 ? 2.349 -1.069 3.700 1.00 90.50 84 SER A CA 1
ATOM 631 C C . SER A 1 84 ? 3.776 -1.510 3.999 1.00 90.50 84 SER A C 1
ATOM 633 O O . SER A 1 84 ? 4.452 -2.015 3.111 1.00 90.50 84 SER A O 1
ATOM 635 N N . ILE A 1 85 ? 4.218 -1.411 5.257 1.00 91.06 85 ILE A N 1
ATOM 636 C CA . ILE A 1 85 ? 5.559 -1.844 5.672 1.00 91.06 85 ILE A CA 1
ATOM 637 C C . ILE A 1 85 ? 5.755 -3.336 5.394 1.00 91.06 85 ILE A C 1
ATOM 639 O O . ILE A 1 85 ? 6.800 -3.733 4.884 1.00 91.06 85 ILE A O 1
ATOM 643 N N . LEU A 1 86 ? 4.760 -4.175 5.698 1.00 92.00 86 LEU A N 1
ATOM 644 C CA . L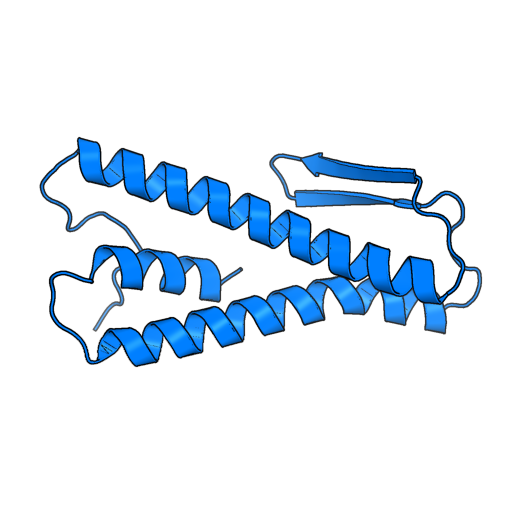EU A 1 86 ? 4.839 -5.610 5.430 1.00 92.00 86 LEU A CA 1
ATOM 645 C C . LEU A 1 86 ? 4.958 -5.894 3.927 1.00 92.00 86 LEU A C 1
ATOM 647 O O . LEU A 1 86 ? 5.796 -6.699 3.522 1.00 92.00 86 LEU A O 1
ATOM 651 N N . ILE A 1 87 ? 4.154 -5.219 3.102 1.00 89.25 87 ILE A N 1
ATOM 652 C CA . ILE A 1 87 ? 4.213 -5.325 1.640 1.00 89.25 87 ILE A CA 1
ATOM 653 C C . ILE A 1 87 ? 5.585 -4.870 1.132 1.00 89.25 87 ILE A C 1
ATOM 655 O O . ILE A 1 87 ? 6.213 -5.595 0.359 1.00 89.25 87 ILE A O 1
ATOM 659 N N . GLY A 1 88 ? 6.079 -3.725 1.604 1.00 87.56 88 GLY A N 1
ATOM 660 C CA . GLY A 1 88 ? 7.380 -3.179 1.234 1.00 87.56 88 GLY A CA 1
ATOM 661 C C . GLY A 1 88 ? 8.528 -4.120 1.602 1.00 87.56 88 GLY A C 1
ATOM 662 O O . GLY A 1 88 ? 9.379 -4.409 0.762 1.00 87.56 88 GLY A O 1
ATOM 663 N N . LEU A 1 89 ? 8.516 -4.690 2.812 1.00 89.75 89 LEU A N 1
ATOM 664 C CA . LEU A 1 89 ? 9.511 -5.669 3.266 1.00 89.75 89 LEU A CA 1
ATOM 665 C C . LEU A 1 89 ? 9.475 -6.964 2.451 1.00 89.75 89 LEU A C 1
ATOM 667 O O . LEU A 1 89 ? 10.529 -7.464 2.062 1.00 89.75 89 LEU A O 1
ATOM 671 N N . LEU A 1 90 ? 8.286 -7.501 2.164 1.00 88.69 90 LEU A N 1
ATOM 672 C CA . LEU A 1 90 ? 8.136 -8.689 1.320 1.00 88.69 90 LEU A CA 1
ATOM 673 C C . LEU A 1 90 ? 8.632 -8.420 -0.103 1.00 88.69 90 LEU A C 1
ATOM 675 O O . LEU A 1 90 ? 9.350 -9.241 -0.675 1.00 88.69 90 LEU A O 1
ATOM 679 N N . SER A 1 91 ? 8.298 -7.252 -0.652 1.00 86.12 91 SER A N 1
ATOM 680 C CA . SER A 1 91 ? 8.739 -6.835 -1.979 1.00 86.12 91 SER A CA 1
ATOM 681 C C . SER A 1 91 ? 10.253 -6.642 -2.033 1.00 86.12 91 SER A C 1
ATOM 683 O O . SER A 1 91 ? 10.899 -7.087 -2.977 1.00 86.12 91 SER A O 1
ATOM 685 N N . LEU A 1 92 ? 10.846 -6.059 -0.989 1.00 85.00 92 LEU A N 1
ATOM 686 C CA . LEU A 1 92 ? 12.289 -5.881 -0.851 1.00 85.00 92 LEU A CA 1
ATOM 687 C C . LEU A 1 92 ? 13.014 -7.224 -0.694 1.00 85.00 92 LEU A C 1
ATOM 689 O O . LEU A 1 92 ? 14.037 -7.456 -1.336 1.00 85.00 92 LEU A O 1
ATOM 693 N N . MET A 1 93 ? 12.478 -8.145 0.105 1.00 85.81 93 MET A N 1
ATOM 694 C CA . MET A 1 93 ? 13.036 -9.489 0.247 1.00 85.81 93 MET A CA 1
ATOM 695 C C . MET A 1 93 ? 13.012 -10.238 -1.091 1.00 85.81 93 MET A C 1
ATOM 697 O O . MET A 1 93 ? 14.015 -10.837 -1.486 1.00 85.81 93 MET A O 1
ATOM 701 N N . LEU A 1 94 ? 11.900 -10.155 -1.825 1.00 83.56 94 LEU A N 1
ATOM 702 C CA . LEU A 1 94 ? 11.776 -10.754 -3.149 1.00 83.56 94 LEU A CA 1
ATOM 703 C C . LEU A 1 94 ? 12.703 -10.076 -4.165 1.00 83.56 94 LEU A C 1
ATOM 705 O O . LEU A 1 94 ? 13.324 -10.751 -4.983 1.00 83.56 94 LEU A O 1
ATOM 709 N N . PHE A 1 95 ? 12.861 -8.757 -4.067 1.00 81.38 95 PHE A N 1
ATOM 710 C CA . PHE A 1 95 ? 13.799 -7.982 -4.864 1.00 81.38 95 PHE A CA 1
ATOM 711 C C . PHE A 1 95 ? 15.242 -8.483 -4.687 1.00 81.38 95 PHE A C 1
ATOM 713 O O . PHE A 1 95 ? 15.914 -8.783 -5.677 1.00 81.38 95 PHE A O 1
ATOM 720 N N . PHE A 1 96 ? 15.711 -8.638 -3.444 1.00 81.00 96 PHE A N 1
ATOM 721 C CA . PHE A 1 96 ? 17.051 -9.157 -3.150 1.00 81.00 96 PHE A CA 1
ATOM 722 C C . PHE A 1 96 ? 17.221 -10.623 -3.553 1.00 81.00 96 PHE A C 1
ATOM 724 O O . PHE A 1 96 ? 18.273 -10.995 -4.072 1.00 81.00 96 PHE A O 1
ATOM 731 N N . PHE A 1 97 ? 16.193 -11.451 -3.366 1.00 80.75 97 PHE A N 1
ATOM 732 C CA . PHE A 1 97 ? 16.228 -12.850 -3.787 1.00 80.75 97 PHE A CA 1
ATOM 733 C C . PHE A 1 97 ? 16.383 -12.972 -5.309 1.00 80.75 97 PHE A C 1
ATOM 735 O O . PHE A 1 97 ? 17.268 -13.669 -5.804 1.00 80.75 97 PHE A O 1
ATOM 742 N N . LEU A 1 98 ? 15.577 -12.217 -6.059 1.00 75.12 98 LEU A N 1
A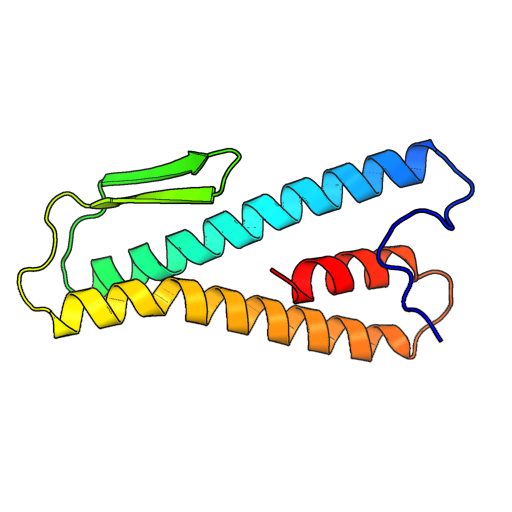TOM 743 C CA . LEU A 1 98 ? 15.665 -12.160 -7.514 1.00 75.12 98 LEU A CA 1
ATOM 744 C C . LEU A 1 98 ? 16.957 -11.480 -7.973 1.00 75.12 98 LEU A C 1
ATOM 746 O O . LEU A 1 98 ? 17.434 -11.774 -9.068 1.00 75.12 98 LEU A O 1
ATOM 750 N N . HIS A 1 99 ? 17.562 -10.596 -7.171 1.00 69.62 99 HIS A N 1
ATOM 751 C CA . HIS A 1 99 ? 18.809 -9.916 -7.523 1.00 69.62 99 HIS A CA 1
ATOM 752 C C . HIS A 1 99 ? 19.917 -10.902 -7.917 1.00 69.62 99 HIS A C 1
ATOM 754 O O . HIS A 1 99 ? 20.578 -10.649 -8.923 1.00 69.62 99 HIS A O 1
ATOM 760 N N . GLN A 1 100 ? 20.037 -12.051 -7.237 1.00 65.56 100 GLN A N 1
ATOM 761 C CA . GLN A 1 100 ? 21.024 -13.094 -7.562 1.00 65.56 100 GLN A CA 1
ATOM 762 C C . GLN A 1 100 ? 20.788 -13.805 -8.910 1.00 65.56 100 GLN A C 1
ATOM 764 O O . GLN A 1 100 ? 21.670 -14.509 -9.394 1.00 65.56 100 GLN A O 1
ATOM 769 N N . THR A 1 101 ? 19.621 -13.645 -9.537 1.00 61.44 101 THR A N 1
ATOM 770 C CA . THR A 1 101 ? 19.230 -14.373 -10.755 1.00 61.44 101 THR A CA 1
ATOM 771 C C . THR A 1 101 ? 19.533 -13.586 -12.044 1.00 61.44 101 THR A C 1
ATOM 773 O O . THR A 1 101 ? 19.719 -12.371 -12.018 1.00 61.44 101 THR A O 1
ATOM 776 N N . SER A 1 102 ? 19.563 -14.262 -13.197 1.00 62.06 102 SER A N 1
ATOM 777 C CA . SER A 1 102 ? 19.939 -13.743 -14.527 1.00 62.06 102 SER A CA 1
ATOM 778 C C . SER A 1 102 ? 19.296 -12.404 -14.957 1.00 62.06 102 SER A C 1
ATOM 780 O O . SER A 1 102 ? 18.190 -12.052 -14.544 1.00 62.06 102 SER A O 1
ATOM 782 N N . TYR A 1 103 ? 19.952 -11.703 -15.897 1.00 64.62 103 TYR A N 1
ATOM 783 C CA . TYR A 1 103 ? 19.500 -10.437 -16.513 1.00 64.62 103 TYR A CA 1
ATOM 784 C C . TYR A 1 103 ? 18.096 -10.488 -17.147 1.00 64.62 103 TYR A C 1
ATOM 786 O O . TYR A 1 103 ? 17.442 -9.460 -17.280 1.00 64.62 103 TYR A O 1
ATOM 794 N N . MET A 1 104 ? 17.597 -11.676 -17.501 1.00 61.78 104 MET A N 1
ATOM 795 C CA . MET A 1 104 ? 16.261 -11.860 -18.085 1.00 61.78 104 MET A CA 1
ATOM 796 C C . MET A 1 104 ? 15.119 -11.498 -17.115 1.00 61.78 104 MET A C 1
ATOM 798 O O . MET A 1 104 ? 14.026 -11.155 -17.556 1.00 61.78 104 MET A O 1
ATOM 802 N N . LEU A 1 105 ? 15.373 -11.501 -15.801 1.00 70.44 105 LEU A N 1
ATOM 803 C CA . LEU A 1 105 ? 14.396 -11.113 -14.776 1.00 70.44 105 LEU A CA 1
ATOM 804 C C . LEU A 1 105 ? 14.471 -9.631 -14.387 1.00 70.44 105 LEU A C 1
ATOM 806 O O . LEU A 1 105 ? 13.819 -9.226 -13.428 1.00 70.44 105 LEU A O 1
ATOM 810 N N . LEU A 1 106 ? 15.236 -8.808 -15.114 1.00 71.25 106 LEU A N 1
ATOM 811 C CA . LEU A 1 106 ? 15.417 -7.386 -14.806 1.00 71.25 106 LEU A CA 1
ATOM 812 C C . LEU A 1 106 ? 14.079 -6.648 -14.640 1.00 71.25 106 LEU A C 1
ATOM 814 O O . LEU A 1 106 ? 13.900 -5.932 -13.664 1.00 71.25 106 LEU A O 1
ATOM 818 N N . TYR A 1 107 ? 13.106 -6.887 -15.522 1.00 74.69 107 TYR A N 1
ATOM 819 C CA . TYR A 1 107 ? 11.800 -6.214 -15.470 1.00 74.69 107 TYR A CA 1
ATOM 820 C C . TYR A 1 107 ? 10.976 -6.591 -14.238 1.00 74.69 107 TYR A C 1
ATOM 822 O O . TYR A 1 107 ? 10.319 -5.743 -13.637 1.00 74.69 107 TYR A O 1
ATOM 830 N N . VAL A 1 108 ? 11.050 -7.861 -13.840 1.00 73.56 108 VAL A N 1
ATOM 831 C CA . VAL A 1 108 ? 10.380 -8.374 -12.642 1.00 73.56 108 VAL A CA 1
ATOM 832 C C . VAL A 1 108 ? 11.041 -7.794 -11.390 1.00 73.56 108 VAL A C 1
ATOM 834 O O . VAL A 1 108 ? 10.344 -7.345 -10.486 1.00 73.56 108 VAL A O 1
ATOM 837 N N . LYS A 1 109 ? 12.378 -7.700 -11.369 1.00 76.75 109 LYS A N 1
ATOM 838 C CA . LYS A 1 109 ? 13.116 -7.014 -10.297 1.00 76.75 109 LYS A CA 1
ATOM 839 C C . LYS A 1 109 ? 12.684 -5.553 -10.179 1.00 76.75 109 LYS A C 1
ATOM 841 O O . LYS A 1 109 ? 12.391 -5.107 -9.079 1.00 76.75 109 LYS A O 1
ATOM 846 N N . THR A 1 110 ? 12.595 -4.814 -11.284 1.00 75.56 110 THR A N 1
ATOM 847 C CA . THR A 1 110 ? 12.200 -3.398 -11.246 1.00 75.56 110 THR A CA 1
ATOM 848 C C . THR A 1 110 ? 10.781 -3.206 -10.704 1.00 75.56 110 THR A C 1
ATOM 850 O O . THR A 1 110 ? 10.567 -2.291 -9.916 1.00 75.56 110 THR A O 1
ATOM 853 N N . LEU A 1 111 ? 9.829 -4.084 -11.048 1.00 79.50 111 LEU A N 1
ATOM 854 C CA . LEU A 1 111 ? 8.469 -4.044 -10.491 1.00 79.50 111 LEU A CA 1
ATOM 855 C C . LEU A 1 111 ? 8.460 -4.175 -8.964 1.00 79.50 111 LEU A C 1
ATOM 857 O O . LEU A 1 111 ? 7.885 -3.332 -8.279 1.00 79.50 111 LEU A O 1
ATOM 861 N N . PHE A 1 112 ? 9.131 -5.194 -8.423 1.00 79.19 112 PHE A N 1
ATOM 862 C CA . PHE A 1 112 ? 9.212 -5.385 -6.971 1.00 79.19 112 PHE A CA 1
ATOM 863 C C . PHE A 1 112 ? 10.047 -4.299 -6.282 1.00 79.19 112 PHE A C 1
ATOM 865 O O . PHE A 1 112 ? 9.749 -3.910 -5.155 1.00 79.19 112 PHE A O 1
ATOM 872 N N . GLY A 1 113 ? 11.047 -3.749 -6.969 1.00 75.25 113 GLY A N 1
ATOM 873 C CA . GLY A 1 113 ? 11.789 -2.585 -6.495 1.00 75.25 113 GLY A CA 1
ATOM 874 C C . GLY A 1 113 ? 10.887 -1.363 -6.322 1.00 75.25 113 GLY A C 1
ATOM 875 O O . GLY A 1 113 ? 10.936 -0.730 -5.279 1.00 75.25 113 GLY A O 1
ATOM 876 N N . ILE A 1 114 ? 10.017 -1.066 -7.294 1.00 78.69 114 ILE A N 1
ATOM 877 C CA . ILE A 1 114 ? 9.056 0.049 -7.207 1.00 78.69 114 ILE A CA 1
ATOM 878 C C . ILE A 1 114 ? 8.077 -0.164 -6.044 1.00 78.69 114 ILE A C 1
ATOM 880 O O . ILE A 1 114 ? 7.828 0.761 -5.277 1.00 78.69 114 ILE A O 1
ATOM 884 N N . LEU A 1 115 ? 7.568 -1.386 -5.875 1.00 78.56 115 LEU A N 1
ATOM 885 C CA . LEU A 1 115 ? 6.635 -1.730 -4.795 1.00 78.56 115 LEU A CA 1
ATOM 886 C C . LEU A 1 115 ? 7.275 -1.719 -3.401 1.00 78.56 115 LEU A C 1
ATOM 888 O O . LEU A 1 115 ? 6.564 -1.586 -2.413 1.00 78.56 115 LEU A O 1
ATOM 892 N N . ALA A 1 116 ? 8.602 -1.838 -3.299 1.00 72.56 116 ALA A N 1
ATOM 893 C CA . ALA A 1 116 ? 9.304 -1.740 -2.021 1.00 72.56 116 ALA A CA 1
ATOM 894 C C . ALA A 1 116 ? 9.285 -0.318 -1.427 1.00 72.56 116 ALA A C 1
ATOM 896 O O . ALA A 1 116 ? 9.514 -0.167 -0.230 1.00 72.56 116 ALA A O 1
ATOM 897 N N . PHE A 1 117 ? 9.030 0.706 -2.251 1.00 68.88 117 PHE A N 1
ATOM 898 C CA . PHE A 1 117 ? 8.949 2.113 -1.837 1.00 68.88 117 PHE A CA 1
ATOM 899 C C . PHE A 1 117 ? 7.505 2.632 -1.723 1.00 68.88 117 PHE A C 1
ATOM 901 O O . PHE A 1 117 ? 7.307 3.844 -1.638 1.00 68.88 117 PHE A O 1
ATOM 908 N N . TYR A 1 118 ? 6.520 1.729 -1.766 1.00 67.94 118 TYR A N 1
ATOM 909 C CA . TYR A 1 118 ? 5.125 2.019 -1.434 1.00 67.94 118 TYR A CA 1
ATOM 910 C C . TYR A 1 118 ? 4.955 2.219 0.078 1.00 67.94 118 TYR A C 1
ATOM 912 O O . TYR A 1 118 ? 4.292 3.205 0.466 1.00 67.94 118 TYR A O 1
#

Sequence (118 aa):
MGFTLGFGDVSSSIIKYVFGALAAVMFFVCVLLHELGHSYVALRYQTKIKNITLLIFGGLASMEEIPRKPSTECSIALAGPLVSILIGLLSLMLFFFLHQTSYMLLYVKTLFGILAFY

pLDDT: mean 80.99, std 9.9, range [38.19, 93.25]